Protein AF-A0A2K3LC08-F1 (afdb_monomer_lite)

pLDDT: mean 86.44, std 11.58, range [57.88, 97.12]

InterPro domains:
  IPR045003 Fasciclin-like arabinogalactan protein, group A [PTHR32077] (2-96)

Radius of gyration: 21.24 Å; chains: 1; bounding box: 31×30×83 Å

Sequence (102 aa):
AHIVREYLSPDFLRALNTYSLPTLASEIMGTSMYHLNILVGGTSAVKITTGVVEVVVKGAVYSEYLIAIYVVSKVLLPIEMFGSSDVPPPPPCRSPPPLRSG

Structure (mmCIF, N/CA/C/O backbone):
data_AF-A0A2K3LC08-F1
#
_entry.id   AF-A0A2K3LC08-F1
#
loop_
_atom_site.group_PDB
_atom_site.id
_atom_site.type_symbol
_atom_site.label_atom_id
_atom_site.label_alt_id
_atom_site.label_comp_id
_atom_site.label_asym_id
_atom_site.label_entity_id
_atom_site.label_seq_id
_atom_site.pdbx_PDB_ins_code
_atom_site.Cartn_x
_atom_site.Cartn_y
_atom_site.Cartn_z
_atom_site.occupancy
_atom_site.B_iso_or_equiv
_atom_site.auth_seq_id
_atom_site.auth_comp_id
_atom_site.auth_asym_id
_atom_site.auth_atom_id
_atom_site.pdbx_PDB_model_num
ATOM 1 N N . ALA A 1 1 ? 2.059 -10.197 -1.309 1.00 73.44 1 ALA A N 1
ATOM 2 C CA . ALA A 1 1 ? 1.476 -9.076 -0.537 1.00 73.44 1 ALA A CA 1
ATOM 3 C C . ALA A 1 1 ? 2.480 -7.929 -0.513 1.00 73.44 1 ALA A C 1
ATOM 5 O O . ALA A 1 1 ? 3.667 -8.214 -0.597 1.00 73.44 1 ALA A O 1
ATOM 6 N N . HIS A 1 2 ? 2.031 -6.674 -0.426 1.00 89.50 2 HIS A N 1
ATOM 7 C CA . HIS A 1 2 ? 2.926 -5.537 -0.181 1.00 89.50 2 HIS A CA 1
ATOM 8 C C . HIS A 1 2 ? 2.908 -5.225 1.316 1.00 89.50 2 HIS A C 1
ATOM 10 O O . HIS A 1 2 ? 1.833 -5.210 1.912 1.00 89.50 2 HIS A O 1
ATOM 16 N N . ILE A 1 3 ? 4.079 -5.022 1.915 1.00 94.12 3 ILE A N 1
ATOM 17 C CA . ILE A 1 3 ? 4.234 -4.786 3.354 1.00 94.12 3 ILE A CA 1
ATOM 18 C C . ILE A 1 3 ? 5.135 -3.568 3.529 1.00 94.12 3 ILE A C 1
ATOM 20 O O . ILE A 1 3 ? 6.169 -3.477 2.867 1.00 94.12 3 ILE A O 1
ATOM 24 N N . VAL A 1 4 ? 4.742 -2.659 4.415 1.00 94.56 4 VAL A N 1
ATOM 25 C CA . VAL A 1 4 ? 5.526 -1.495 4.845 1.00 94.56 4 VAL A CA 1
ATOM 26 C C . VAL A 1 4 ? 5.809 -1.631 6.340 1.00 94.56 4 VAL A C 1
ATOM 28 O O . VAL A 1 4 ? 5.017 -2.248 7.054 1.00 94.56 4 VAL A O 1
ATOM 31 N N . ARG A 1 5 ? 6.941 -1.104 6.821 1.00 93.06 5 ARG A N 1
ATOM 32 C CA . ARG A 1 5 ? 7.288 -1.171 8.257 1.00 93.06 5 ARG A CA 1
ATOM 33 C C . ARG A 1 5 ? 6.426 -0.274 9.129 1.00 93.06 5 ARG A C 1
ATOM 35 O O . ARG A 1 5 ? 6.294 -0.518 10.322 1.00 93.06 5 ARG A O 1
ATOM 42 N N . GLU A 1 6 ? 5.907 0.791 8.542 1.00 92.69 6 GLU A N 1
ATOM 43 C CA . GLU A 1 6 ? 5.193 1.817 9.274 1.00 92.69 6 GLU A CA 1
ATOM 44 C C . GLU A 1 6 ? 3.751 1.395 9.555 1.00 92.69 6 GLU A C 1
ATOM 46 O O . GLU A 1 6 ? 3.039 0.900 8.677 1.00 92.69 6 GLU A O 1
ATOM 51 N N . TYR A 1 7 ? 3.307 1.613 10.792 1.00 94.56 7 TYR A N 1
ATOM 52 C CA . TYR A 1 7 ? 1.908 1.449 11.152 1.00 94.56 7 TYR A CA 1
ATOM 53 C C . TYR A 1 7 ? 1.108 2.646 10.636 1.00 94.56 7 TYR A C 1
ATOM 55 O O . TYR A 1 7 ? 1.067 3.710 11.250 1.00 94.56 7 TYR A O 1
ATOM 63 N N . LEU A 1 8 ? 0.450 2.456 9.496 1.00 93.50 8 LEU A N 1
ATOM 64 C CA . LEU A 1 8 ? -0.445 3.450 8.920 1.00 93.50 8 LEU A CA 1
ATOM 65 C C . LEU A 1 8 ? -1.860 3.185 9.432 1.00 93.50 8 LEU A C 1
ATOM 67 O O . LEU A 1 8 ? -2.531 2.282 8.931 1.00 93.50 8 LEU A O 1
ATOM 71 N N . SER A 1 9 ? -2.312 3.942 10.434 1.00 94.56 9 SER A N 1
ATOM 72 C CA . SER A 1 9 ? -3.689 3.835 10.929 1.00 94.56 9 SER A CA 1
ATOM 73 C C . SER A 1 9 ? -4.699 4.347 9.885 1.00 94.56 9 SER A C 1
ATOM 75 O O . SER A 1 9 ? -4.334 5.159 9.028 1.00 94.56 9 SER A O 1
ATOM 77 N N . PRO A 1 10 ? -5.976 3.923 9.938 1.00 93.12 10 PRO A N 1
ATOM 78 C CA . PRO A 1 10 ? -6.990 4.383 8.992 1.00 93.12 10 PRO A CA 1
ATOM 79 C C . PRO A 1 10 ? -7.166 5.905 8.990 1.00 93.12 10 PRO A C 1
ATOM 81 O O . PRO A 1 10 ? -7.339 6.499 7.926 1.00 93.12 10 PRO A O 1
ATOM 84 N N . ASP A 1 11 ? -7.084 6.534 10.164 1.00 91.81 11 ASP A 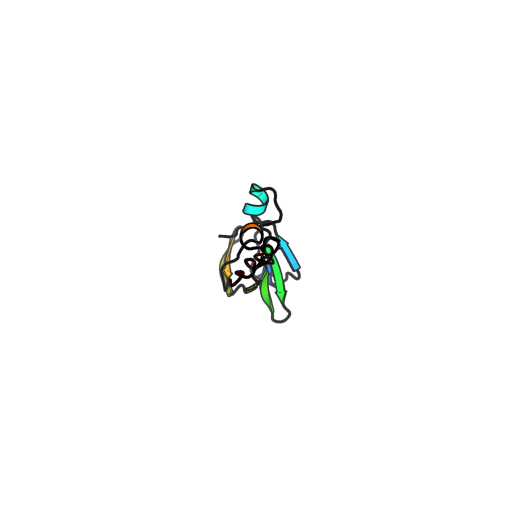N 1
ATOM 85 C CA . ASP A 1 11 ? -7.194 7.988 10.307 1.00 91.81 11 ASP A CA 1
ATOM 86 C C . ASP A 1 11 ? -5.963 8.697 9.745 1.00 91.81 11 ASP A C 1
ATOM 88 O O . ASP A 1 11 ? -6.096 9.664 8.994 1.00 91.81 11 ASP A O 1
ATOM 92 N N . PHE A 1 12 ? -4.767 8.172 10.031 1.00 90.88 12 PHE A N 1
ATOM 93 C CA . PHE A 1 12 ? -3.528 8.714 9.487 1.00 90.88 12 PHE A CA 1
ATOM 94 C C . PHE A 1 12 ? -3.508 8.622 7.960 1.00 90.88 12 PHE A C 1
ATOM 96 O O . PHE A 1 12 ? -3.268 9.627 7.298 1.00 90.88 12 PHE A O 1
ATOM 103 N N . LEU A 1 13 ? -3.861 7.464 7.387 1.00 90.62 13 LEU A N 1
ATOM 104 C CA . LEU A 1 13 ? -3.932 7.273 5.934 1.00 90.62 13 LEU A CA 1
ATOM 105 C C . LEU A 1 13 ? -4.844 8.281 5.232 1.00 90.62 13 LEU A C 1
ATOM 107 O O . LEU A 1 13 ? -4.540 8.689 4.115 1.00 90.62 13 LEU A O 1
ATOM 111 N N . ARG A 1 14 ? -5.965 8.660 5.855 1.00 89.19 14 ARG A N 1
ATOM 112 C CA . ARG A 1 14 ? -6.911 9.643 5.298 1.00 89.19 14 ARG A CA 1
ATOM 113 C C . ARG A 1 14 ? -6.417 11.082 5.414 1.00 89.19 14 ARG A C 1
ATOM 115 O O . ARG A 1 14 ? -6.873 11.927 4.652 1.00 89.19 14 ARG A O 1
ATOM 122 N N . ALA A 1 15 ? -5.522 11.353 6.361 1.00 88.25 15 ALA A N 1
ATOM 123 C CA . ALA A 1 15 ? -4.923 12.665 6.574 1.00 88.25 15 ALA A CA 1
ATOM 124 C C . ALA A 1 15 ? -3.676 12.909 5.703 1.00 88.25 15 ALA A C 1
ATOM 126 O O . ALA A 1 15 ? -3.202 14.042 5.619 1.00 88.25 15 ALA A O 1
ATOM 127 N N . LEU A 1 16 ? -3.133 11.868 5.061 1.00 86.75 16 LEU A N 1
ATOM 128 C CA . LEU A 1 16 ? -2.006 11.999 4.139 1.00 86.75 16 LEU A CA 1
ATOM 129 C C . LEU A 1 16 ? -2.397 12.818 2.904 1.00 86.75 16 LEU A C 1
ATOM 131 O O . LEU A 1 16 ? -3.527 12.756 2.436 1.00 86.75 16 LEU A O 1
ATOM 135 N N . ASN A 1 17 ? -1.433 13.541 2.334 1.00 84.81 17 ASN A N 1
ATOM 136 C CA . ASN A 1 17 ? -1.608 14.194 1.037 1.00 84.81 17 ASN A CA 1
ATOM 137 C C . ASN A 1 17 ? -0.954 13.348 -0.064 1.00 84.81 17 ASN A C 1
ATOM 139 O O . ASN A 1 17 ? -1.626 12.554 -0.718 1.00 84.81 17 ASN A O 1
ATOM 143 N N . THR A 1 18 ? 0.373 13.441 -0.179 1.00 88.50 18 THR A N 1
ATOM 144 C CA . THR A 1 18 ? 1.211 12.562 -1.003 1.00 88.50 18 THR A CA 1
ATOM 145 C C . THR A 1 18 ? 2.278 11.962 -0.106 1.00 88.50 18 THR A C 1
ATOM 147 O O . THR A 1 18 ? 2.998 12.703 0.564 1.00 88.50 18 THR A O 1
ATOM 150 N N . TYR A 1 19 ? 2.387 10.638 -0.090 1.00 92.38 19 TYR A N 1
ATOM 151 C CA . TYR A 1 19 ? 3.329 9.943 0.778 1.00 92.38 19 TYR A CA 1
ATOM 152 C C . TYR A 1 19 ? 3.915 8.718 0.077 1.00 92.38 19 TYR A C 1
ATOM 154 O O . TYR A 1 19 ? 3.180 7.820 -0.325 1.00 92.38 19 TYR A O 1
ATOM 162 N N . SER A 1 20 ? 5.236 8.700 -0.110 1.00 93.56 20 SER A N 1
ATOM 163 C CA . SER A 1 20 ? 5.955 7.582 -0.729 1.00 93.56 20 SER A CA 1
ATOM 164 C C . SER A 1 20 ? 6.653 6.766 0.345 1.00 93.56 20 SER A C 1
ATOM 166 O O . SER A 1 20 ? 7.388 7.322 1.159 1.00 93.56 20 SER A O 1
ATOM 168 N N . LEU A 1 21 ? 6.427 5.455 0.337 1.00 93.31 21 LEU A N 1
ATOM 169 C CA . LEU A 1 21 ? 6.924 4.537 1.351 1.00 93.31 21 LEU A CA 1
ATOM 170 C C . LEU A 1 21 ? 7.712 3.388 0.723 1.00 93.31 21 LEU A C 1
ATOM 172 O O . LEU A 1 21 ? 7.225 2.768 -0.233 1.00 93.31 21 LEU A O 1
ATOM 176 N N . PRO A 1 22 ? 8.889 3.042 1.276 1.00 94.81 22 PRO A N 1
ATOM 177 C CA . PRO A 1 22 ? 9.561 1.811 0.911 1.00 94.81 22 PRO A CA 1
ATOM 178 C C . PRO A 1 22 ? 8.742 0.619 1.413 1.00 94.81 22 PRO A C 1
ATOM 180 O O . PRO A 1 22 ? 8.231 0.603 2.536 1.00 94.81 22 PRO A O 1
ATOM 183 N N . THR A 1 23 ? 8.621 -0.405 0.574 1.00 94.88 23 THR A N 1
ATOM 184 C CA . THR A 1 23 ? 8.123 -1.702 1.032 1.00 94.88 23 THR A CA 1
ATOM 185 C C . THR A 1 23 ? 9.275 -2.526 1.589 1.00 94.88 23 THR A C 1
ATOM 187 O O . THR A 1 23 ? 10.442 -2.256 1.307 1.00 94.88 23 THR A O 1
ATOM 190 N N . LEU A 1 24 ? 8.965 -3.598 2.319 1.00 95.38 24 LEU A N 1
ATOM 191 C CA . LEU A 1 24 ? 9.983 -4.567 2.735 1.00 95.38 24 LEU A CA 1
ATOM 192 C C . LEU A 1 24 ? 10.766 -5.132 1.537 1.00 95.38 24 LEU A C 1
ATOM 194 O O . LEU A 1 24 ? 11.950 -5.419 1.665 1.00 95.38 24 LEU A O 1
ATOM 198 N N . ALA A 1 25 ? 10.129 -5.257 0.366 1.00 93.19 25 ALA A N 1
ATOM 199 C CA . ALA A 1 25 ? 10.814 -5.669 -0.857 1.00 93.19 25 ALA A CA 1
ATOM 200 C C . ALA A 1 25 ? 11.840 -4.619 -1.314 1.00 93.19 25 ALA A C 1
ATOM 202 O O . ALA A 1 25 ? 12.964 -4.991 -1.644 1.00 93.19 25 ALA A O 1
ATOM 203 N N . SER A 1 26 ? 11.488 -3.326 -1.271 1.00 93.94 26 SER A N 1
ATOM 204 C CA . SER A 1 26 ? 12.417 -2.223 -1.562 1.00 93.94 26 SER A CA 1
ATOM 205 C C . SER A 1 26 ? 13.658 -2.280 -0.678 1.00 93.94 26 SER A C 1
ATOM 207 O O . SER A 1 26 ? 14.779 -2.161 -1.163 1.00 93.94 26 SER A O 1
ATOM 209 N N . GLU A 1 27 ? 13.458 -2.488 0.623 1.00 94.31 27 GLU A N 1
ATOM 210 C CA . GLU A 1 27 ? 14.545 -2.516 1.600 1.00 94.31 27 GLU A CA 1
ATOM 211 C C . GLU A 1 27 ? 15.460 -3.727 1.418 1.00 94.31 27 GLU A C 1
ATOM 213 O O . GLU A 1 27 ? 16.678 -3.573 1.410 1.00 94.31 27 GLU A O 1
ATOM 218 N N . ILE A 1 28 ? 14.885 -4.924 1.249 1.00 94.19 28 ILE A N 1
ATOM 219 C CA . ILE A 1 28 ? 15.650 -6.168 1.071 1.00 94.19 28 ILE A CA 1
ATOM 220 C C . ILE A 1 28 ? 16.480 -6.112 -0.213 1.00 94.19 28 ILE A C 1
ATOM 222 O O . ILE A 1 28 ? 17.624 -6.560 -0.226 1.00 94.19 28 ILE A O 1
ATOM 226 N N . MET A 1 29 ? 15.909 -5.561 -1.284 1.00 92.44 29 MET A N 1
ATOM 227 C CA . MET A 1 29 ? 16.569 -5.465 -2.586 1.00 92.44 29 MET A CA 1
ATOM 228 C C . MET A 1 29 ? 17.454 -4.218 -2.723 1.00 92.44 29 MET A C 1
ATOM 230 O O . MET A 1 29 ? 18.164 -4.091 -3.717 1.00 92.44 29 MET A O 1
ATOM 234 N N . GLY A 1 30 ? 17.408 -3.285 -1.766 1.00 93.25 30 GLY A N 1
ATOM 235 C CA . GLY A 1 30 ? 18.155 -2.027 -1.829 1.00 93.25 30 GLY A CA 1
ATOM 236 C C . GLY A 1 30 ? 17.754 -1.130 -3.006 1.00 93.25 30 GLY A C 1
ATOM 237 O O . GLY A 1 30 ? 18.609 -0.463 -3.583 1.00 93.25 30 GLY A O 1
ATOM 238 N N . THR A 1 31 ? 16.474 -1.126 -3.392 1.00 91.88 31 THR A N 1
ATOM 239 C CA . THR A 1 31 ? 15.974 -0.415 -4.581 1.00 91.88 31 THR A CA 1
ATOM 240 C C . THR A 1 31 ? 14.670 0.327 -4.310 1.00 91.88 31 THR A C 1
ATOM 242 O O . THR A 1 31 ? 13.831 -0.132 -3.536 1.00 91.88 31 THR A O 1
ATOM 245 N N . SER A 1 32 ? 14.447 1.452 -4.992 1.00 90.06 32 SER A N 1
ATOM 246 C CA . SER A 1 32 ? 13.194 2.210 -4.894 1.00 90.06 32 SER A CA 1
ATOM 247 C C . SER A 1 32 ? 12.064 1.669 -5.780 1.00 90.06 32 SER A C 1
ATOM 249 O O . SER A 1 32 ? 10.926 2.135 -5.712 1.00 9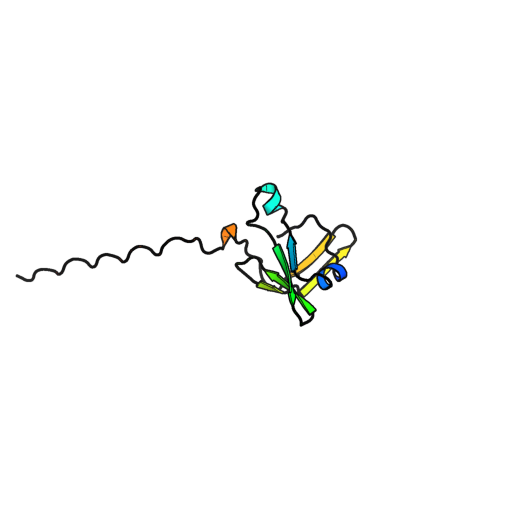0.06 32 SER A O 1
ATOM 251 N N . MET A 1 33 ? 12.343 0.636 -6.575 1.00 90.50 33 MET A N 1
ATOM 252 C CA . MET A 1 33 ? 11.445 0.117 -7.615 1.00 90.50 33 MET A CA 1
ATOM 253 C C . MET A 1 33 ? 10.236 -0.675 -7.077 1.00 90.50 33 MET A C 1
ATOM 255 O O . MET A 1 33 ? 9.362 -1.096 -7.836 1.00 90.50 33 MET A O 1
ATOM 259 N N . TYR A 1 34 ? 10.151 -0.852 -5.757 1.00 92.94 34 TYR A N 1
ATOM 260 C CA . TYR A 1 34 ? 9.006 -1.455 -5.065 1.00 92.94 34 TYR A CA 1
ATOM 261 C C . TYR A 1 34 ? 8.321 -0.477 -4.098 1.00 92.94 34 TYR A C 1
ATOM 263 O O . TYR A 1 34 ? 7.623 -0.909 -3.178 1.00 92.94 34 TYR A O 1
ATOM 271 N N . HIS A 1 35 ? 8.536 0.834 -4.249 1.00 93.81 35 HIS A N 1
ATOM 272 C CA . HIS A 1 35 ? 7.864 1.836 -3.419 1.00 93.81 35 HIS A CA 1
ATOM 273 C C . HIS A 1 35 ? 6.348 1.849 -3.648 1.00 93.81 35 HIS A C 1
ATOM 275 O O . HIS A 1 35 ? 5.859 1.619 -4.757 1.00 93.81 35 HIS A O 1
ATOM 281 N N . LEU A 1 36 ? 5.604 2.169 -2.589 1.00 93.19 36 LEU A N 1
ATOM 282 C CA . LEU A 1 36 ? 4.180 2.478 -2.665 1.00 93.19 36 LEU A CA 1
ATOM 283 C C . LEU A 1 36 ? 3.977 3.980 -2.529 1.00 93.19 36 LEU A C 1
ATOM 285 O O . LEU A 1 36 ? 4.393 4.573 -1.536 1.00 93.19 36 LEU A O 1
ATOM 289 N N . ASN A 1 37 ? 3.294 4.584 -3.500 1.00 93.06 37 ASN A N 1
ATOM 290 C CA . ASN A 1 37 ? 2.927 5.991 -3.432 1.00 93.06 37 ASN A CA 1
ATOM 291 C C . ASN A 1 37 ? 1.457 6.104 -3.049 1.00 93.06 37 ASN A C 1
ATOM 293 O O . ASN A 1 37 ? 0.578 5.681 -3.797 1.00 93.06 37 ASN A O 1
ATOM 297 N N . ILE A 1 38 ? 1.192 6.670 -1.883 1.00 93.38 38 ILE A N 1
ATOM 298 C CA . ILE A 1 38 ? -0.144 6.896 -1.349 1.00 93.38 38 ILE A CA 1
ATOM 299 C C . ILE A 1 38 ? -0.551 8.336 -1.658 1.00 93.38 38 ILE A C 1
ATOM 301 O O . ILE A 1 38 ? 0.212 9.273 -1.417 1.00 93.38 38 ILE A O 1
ATOM 305 N N . LEU A 1 39 ? -1.755 8.500 -2.195 1.00 90.12 39 LEU A N 1
ATOM 306 C CA . LEU A 1 39 ? -2.353 9.780 -2.543 1.00 90.12 39 LEU A CA 1
ATOM 307 C C . LEU A 1 39 ? -3.792 9.823 -2.030 1.00 90.12 39 LEU A C 1
ATOM 309 O O . LEU A 1 39 ? -4.585 8.936 -2.347 1.00 90.12 39 LEU A O 1
ATOM 313 N N . VAL A 1 40 ? -4.170 10.870 -1.307 1.00 84.19 40 VAL A N 1
ATOM 314 C CA . VAL A 1 40 ? -5.582 11.111 -0.979 1.00 84.19 40 VAL A CA 1
ATOM 315 C C . VAL A 1 40 ? -6.144 12.109 -1.983 1.00 84.19 40 VAL A C 1
ATOM 317 O O . VAL A 1 40 ? -5.739 13.267 -2.038 1.00 84.19 40 VAL A O 1
ATOM 320 N N . GLY A 1 41 ? -7.047 11.639 -2.846 1.00 64.81 41 GLY A N 1
ATOM 321 C CA . GLY A 1 41 ? -7.706 12.499 -3.830 1.00 64.81 41 GLY A CA 1
ATOM 322 C C . GLY A 1 41 ? -8.815 13.335 -3.187 1.00 64.81 41 GLY A C 1
ATOM 323 O O . GLY A 1 41 ? -9.424 12.900 -2.212 1.00 64.81 41 GLY A O 1
ATOM 324 N N . GLY A 1 42 ? -9.148 14.490 -3.780 1.00 57.94 42 GLY A N 1
ATOM 325 C CA . GLY A 1 42 ? -10.148 15.463 -3.287 1.00 57.94 42 GLY A CA 1
ATOM 326 C C . GLY A 1 42 ? -11.586 14.954 -3.062 1.00 57.94 42 GLY A C 1
ATOM 327 O O . GLY A 1 42 ? -12.463 15.736 -2.721 1.00 57.94 42 GLY A O 1
ATOM 328 N N . THR A 1 43 ? -11.835 13.655 -3.232 1.00 61.41 43 THR A N 1
ATOM 329 C CA . THR A 1 43 ? -13.078 12.931 -2.906 1.00 61.41 43 THR A CA 1
ATOM 330 C C . THR A 1 43 ? -12.948 12.034 -1.660 1.00 61.41 43 THR A C 1
ATOM 332 O O . THR A 1 43 ? -13.736 11.112 -1.478 1.00 61.41 43 THR A O 1
ATOM 335 N N . SER A 1 44 ? -11.957 12.279 -0.791 1.00 75.62 44 SER A N 1
ATOM 336 C CA . SER A 1 44 ? -11.698 11.547 0.471 1.00 75.62 44 SER A CA 1
ATOM 337 C C . SER A 1 44 ? -11.258 10.083 0.319 1.00 75.62 44 SER A C 1
ATOM 339 O O . SER A 1 44 ? -11.029 9.397 1.316 1.00 75.62 44 SER A O 1
ATOM 341 N N . ALA A 1 45 ? -11.115 9.585 -0.910 1.00 87.25 45 ALA A N 1
ATOM 342 C CA . ALA A 1 45 ? -10.646 8.232 -1.174 1.00 87.25 45 ALA A CA 1
ATOM 343 C C . ALA A 1 45 ? -9.111 8.159 -1.138 1.00 87.25 45 ALA A C 1
ATOM 345 O O . ALA A 1 45 ? -8.425 8.914 -1.833 1.00 87.25 45 ALA A O 1
ATOM 346 N N . VAL A 1 46 ? -8.587 7.194 -0.378 1.00 93.44 46 VAL A N 1
ATOM 347 C CA . VAL A 1 46 ? -7.158 6.860 -0.360 1.00 93.44 46 VAL A CA 1
ATOM 348 C C . VAL A 1 46 ? -6.837 6.019 -1.593 1.00 93.44 46 VAL A C 1
ATOM 350 O O . VAL A 1 46 ? -7.396 4.935 -1.799 1.00 93.44 46 VAL A O 1
ATOM 353 N N . LYS A 1 47 ? -5.935 6.528 -2.421 1.00 93.69 47 LYS A N 1
ATOM 354 C CA . LYS A 1 47 ? -5.425 5.890 -3.631 1.00 93.69 47 LYS A CA 1
ATOM 355 C C . LYS A 1 47 ? -3.970 5.499 -3.423 1.00 93.69 47 LYS A C 1
ATOM 357 O O . LYS A 1 47 ? -3.228 6.169 -2.713 1.00 93.69 47 LYS A O 1
ATOM 362 N N . ILE A 1 48 ? -3.564 4.408 -4.049 1.00 93.75 48 ILE A N 1
ATOM 363 C CA . ILE A 1 48 ? -2.183 3.942 -4.069 1.00 93.75 48 ILE A CA 1
ATOM 364 C C . ILE A 1 48 ? -1.785 3.780 -5.528 1.00 93.75 48 ILE A C 1
ATOM 366 O O . ILE A 1 48 ? -2.513 3.158 -6.301 1.00 93.75 48 ILE A O 1
ATOM 370 N N . THR A 1 49 ? -0.639 4.328 -5.905 1.00 92.06 49 THR A N 1
ATOM 371 C CA . THR A 1 49 ? -0.051 4.155 -7.229 1.00 92.06 49 THR A CA 1
ATOM 372 C C . THR A 1 49 ? 1.340 3.548 -7.129 1.00 92.06 49 THR A C 1
ATOM 374 O O . THR A 1 49 ? 2.122 3.877 -6.235 1.00 92.06 49 THR A O 1
ATOM 377 N N . THR A 1 50 ? 1.644 2.647 -8.057 1.00 90.88 50 THR A N 1
ATOM 378 C CA . THR A 1 50 ? 2.991 2.090 -8.256 1.00 90.88 50 THR A CA 1
ATOM 379 C C . THR A 1 50 ? 3.696 2.703 -9.467 1.00 90.88 50 THR A C 1
ATOM 381 O O . THR A 1 50 ? 4.801 2.294 -9.797 1.00 90.88 50 THR A O 1
ATOM 384 N N . GLY A 1 51 ? 3.048 3.638 -10.175 1.00 88.25 51 GLY A N 1
ATOM 385 C CA . GLY A 1 51 ? 3.471 4.105 -11.502 1.00 88.25 51 GLY A CA 1
ATOM 386 C C . GLY A 1 51 ? 3.007 3.202 -12.654 1.00 88.25 51 GLY A C 1
ATOM 387 O O . GLY A 1 51 ? 2.902 3.674 -13.779 1.00 88.25 51 GLY A O 1
ATOM 388 N N . VAL A 1 52 ? 2.651 1.943 -12.372 1.00 90.88 52 VAL A N 1
ATOM 389 C CA . VAL A 1 52 ? 2.056 1.004 -13.347 1.00 90.88 52 VAL A CA 1
ATOM 390 C C . VAL A 1 52 ? 0.539 0.942 -13.201 1.00 90.88 52 VAL A C 1
ATOM 392 O O . VAL A 1 52 ? -0.196 0.920 -14.185 1.00 90.88 52 VAL A O 1
ATOM 395 N N . VAL A 1 53 ? 0.057 0.896 -11.958 1.00 92.12 53 VAL A N 1
ATOM 396 C CA . VAL A 1 53 ? -1.369 0.794 -11.644 1.00 92.12 53 VAL A CA 1
ATOM 397 C C . VAL A 1 53 ? -1.741 1.770 -10.537 1.00 92.12 53 VAL A C 1
ATOM 399 O O . VAL A 1 53 ? -0.981 1.970 -9.591 1.00 92.12 5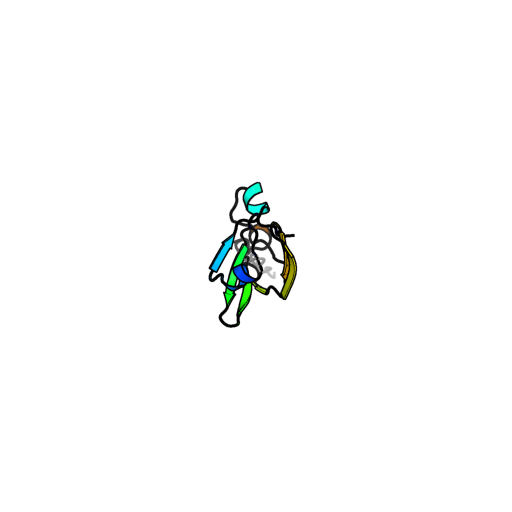3 VAL A O 1
ATOM 402 N N . GLU A 1 54 ? -2.938 2.343 -10.647 1.00 93.06 54 GLU A N 1
ATOM 403 C CA . GLU A 1 54 ? -3.602 3.089 -9.582 1.00 93.06 54 GLU A CA 1
ATOM 404 C C . GLU A 1 54 ? -4.730 2.235 -8.989 1.00 93.06 54 GLU A C 1
ATOM 406 O O . GLU A 1 54 ? -5.581 1.702 -9.712 1.00 93.06 54 GLU A O 1
ATOM 411 N N . VAL A 1 55 ? -4.742 2.097 -7.665 1.00 93.75 55 VAL A N 1
ATOM 412 C CA . VAL A 1 55 ? -5.748 1.330 -6.924 1.00 93.75 55 VAL A CA 1
ATOM 413 C C . VAL A 1 55 ? -6.355 2.172 -5.811 1.00 93.75 55 VAL A C 1
ATOM 415 O O . VAL A 1 55 ? -5.697 3.001 -5.197 1.00 93.75 55 VAL A O 1
ATOM 418 N N . VAL A 1 56 ? -7.626 1.926 -5.515 1.00 94.38 56 VAL A N 1
ATOM 419 C CA . VAL A 1 56 ? -8.338 2.523 -4.376 1.00 94.38 56 VAL A CA 1
ATOM 420 C C . VAL A 1 56 ? -8.315 1.572 -3.181 1.00 94.38 56 VAL A C 1
ATOM 422 O O . VAL A 1 56 ? -8.568 0.372 -3.358 1.00 94.38 56 VAL A O 1
ATOM 425 N N . VAL A 1 57 ? -8.061 2.104 -1.984 1.00 94.69 57 VAL A N 1
ATOM 426 C CA . VAL A 1 57 ? -8.231 1.402 -0.704 1.00 94.69 57 VAL A CA 1
ATOM 427 C C . VAL A 1 57 ? -9.721 1.339 -0.366 1.00 94.69 57 VAL A C 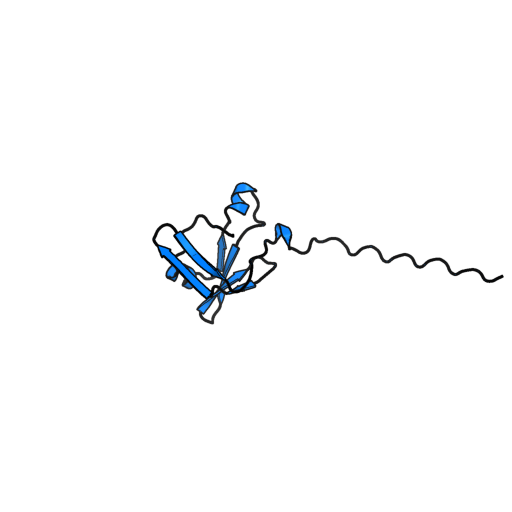1
ATOM 429 O O . VAL A 1 57 ? -10.385 2.367 -0.257 1.00 94.69 57 VAL A O 1
ATOM 432 N N . LYS A 1 58 ? -10.263 0.130 -0.202 1.00 94.31 58 LYS A N 1
ATOM 433 C CA . LYS A 1 58 ? -11.683 -0.094 0.122 1.00 94.31 58 LYS A CA 1
ATOM 434 C C . LYS A 1 58 ? -11.982 0.009 1.619 1.00 94.31 58 LYS A C 1
ATOM 436 O O . LYS A 1 58 ? -13.121 0.267 1.989 1.00 94.31 58 LYS A O 1
ATOM 441 N N . GLY A 1 59 ? -10.977 -0.200 2.466 1.00 92.88 59 GLY A N 1
ATOM 442 C CA . GLY A 1 59 ? -11.097 -0.151 3.922 1.00 92.88 59 GLY A CA 1
ATOM 443 C C . GLY A 1 59 ? -10.053 -1.025 4.613 1.00 92.88 59 GLY A C 1
ATOM 444 O O . GLY A 1 59 ? -9.324 -1.772 3.953 1.00 92.88 59 GLY A O 1
ATOM 445 N N . ALA A 1 60 ? -9.986 -0.923 5.939 1.00 94.94 60 ALA A N 1
ATOM 446 C CA . ALA A 1 60 ? -9.199 -1.824 6.773 1.00 94.94 60 ALA A CA 1
ATOM 447 C C . ALA A 1 60 ? -10.021 -3.079 7.094 1.00 94.94 60 ALA A C 1
ATOM 449 O O . ALA A 1 60 ? -11.180 -2.972 7.489 1.00 94.94 60 ALA A O 1
ATOM 450 N N . VAL A 1 61 ? -9.422 -4.258 6.937 1.00 96.62 61 VAL A N 1
ATOM 451 C CA . VAL A 1 61 ? -9.976 -5.522 7.466 1.00 96.62 61 VAL A CA 1
ATOM 452 C C . VAL A 1 61 ? -9.448 -5.834 8.861 1.00 96.62 61 VAL A C 1
ATOM 454 O O . VAL A 1 61 ? -10.041 -6.628 9.581 1.00 96.62 61 VAL A O 1
ATOM 457 N N . TYR A 1 62 ? -8.340 -5.200 9.238 1.00 97.12 62 TYR A N 1
ATOM 458 C CA . TYR A 1 62 ? -7.756 -5.263 10.567 1.00 97.12 62 TYR A CA 1
ATOM 459 C C . TYR A 1 62 ? -6.966 -3.980 10.820 1.00 97.12 62 TYR A C 1
ATOM 461 O O . TYR A 1 62 ? -6.290 -3.498 9.908 1.00 97.12 62 TYR A O 1
ATOM 469 N N . SER A 1 63 ? -7.036 -3.430 12.030 1.00 96.69 63 SER A N 1
ATOM 470 C CA . SER A 1 63 ? -6.206 -2.298 12.440 1.00 96.69 63 SER A CA 1
ATOM 471 C C . SER A 1 63 ? -6.092 -2.251 13.956 1.00 96.69 63 SER A C 1
ATOM 473 O O . SER A 1 63 ? -7.044 -1.872 14.626 1.00 96.69 63 SER A O 1
ATOM 475 N N . GLU A 1 64 ? -4.914 -2.570 14.472 1.00 95.94 64 GLU A N 1
ATOM 476 C CA . GLU A 1 64 ? -4.537 -2.383 15.874 1.00 95.94 64 GLU A CA 1
ATOM 477 C C . GLU A 1 64 ? -3.107 -1.856 15.919 1.00 95.94 64 GLU A C 1
ATOM 479 O O . GLU A 1 64 ? -2.331 -2.105 14.991 1.00 95.94 64 GLU A O 1
ATOM 484 N N . TYR A 1 65 ? -2.739 -1.128 16.977 1.00 89.62 65 TYR A N 1
ATOM 485 C CA . TYR A 1 65 ? -1.375 -0.611 17.110 1.00 89.62 65 TYR A CA 1
ATOM 486 C C . TYR A 1 65 ? -0.360 -1.743 16.874 1.00 89.62 65 TYR A C 1
ATOM 488 O O . TYR A 1 65 ? -0.467 -2.807 17.482 1.00 89.62 65 TYR A O 1
ATOM 496 N N . LEU A 1 66 ? 0.587 -1.474 15.963 1.00 92.62 66 LEU A N 1
ATOM 497 C CA . LEU A 1 66 ? 1.569 -2.354 15.300 1.00 92.62 66 LEU A CA 1
ATOM 498 C C . LEU A 1 66 ? 1.197 -2.866 13.898 1.00 92.62 66 LEU A C 1
ATOM 500 O O . LEU A 1 66 ? 2.106 -3.009 13.082 1.00 92.62 66 LEU A O 1
ATOM 504 N N . ILE A 1 67 ? -0.072 -3.130 13.569 1.00 95.31 67 ILE A N 1
ATOM 505 C CA . ILE A 1 67 ? -0.427 -3.674 12.246 1.00 95.31 67 ILE A CA 1
ATOM 506 C C . ILE A 1 67 ? -1.812 -3.238 11.755 1.00 95.31 67 ILE A C 1
ATOM 508 O O . ILE A 1 67 ? -2.828 -3.380 12.433 1.00 95.31 67 ILE A O 1
ATOM 512 N N . ALA A 1 68 ? -1.853 -2.772 10.507 1.00 96.50 68 ALA A N 1
ATOM 513 C CA . ALA A 1 68 ? -3.082 -2.519 9.769 1.00 96.50 68 ALA A CA 1
ATOM 514 C C . ALA A 1 68 ? -3.057 -3.262 8.428 1.00 96.50 68 ALA A C 1
ATOM 516 O O . ALA A 1 68 ? -2.037 -3.300 7.737 1.00 96.50 68 ALA A O 1
ATOM 517 N N . ILE A 1 69 ? -4.187 -3.867 8.064 1.00 96.88 69 ILE A N 1
ATOM 518 C CA . ILE A 1 69 ? -4.358 -4.647 6.838 1.00 96.88 69 ILE A CA 1
ATOM 519 C C . ILE A 1 69 ? -5.490 -4.023 6.034 1.00 96.88 69 ILE A C 1
ATOM 521 O O . ILE A 1 69 ? -6.626 -3.927 6.500 1.00 96.88 69 ILE A O 1
ATOM 525 N N . TYR A 1 70 ? -5.179 -3.639 4.800 1.00 95.81 70 TYR A N 1
ATOM 526 C CA . TYR A 1 70 ? -6.092 -2.930 3.914 1.00 95.81 70 TYR A CA 1
ATOM 527 C C . TYR A 1 70 ? -6.476 -3.774 2.710 1.00 95.81 70 TYR A C 1
ATOM 529 O O . TYR A 1 70 ? -5.631 -4.401 2.069 1.00 95.81 70 TYR A O 1
ATOM 537 N N . VAL A 1 71 ? -7.759 -3.734 2.363 1.00 95.62 71 VAL A N 1
ATOM 538 C CA . VAL A 1 71 ? -8.242 -4.291 1.101 1.00 95.62 71 VAL A CA 1
ATOM 539 C C . VAL A 1 71 ? -8.149 -3.217 0.033 1.00 95.62 71 VAL A C 1
ATOM 541 O O . VAL A 1 71 ? -8.622 -2.094 0.207 1.00 95.62 71 VAL A O 1
ATOM 544 N N . VAL A 1 72 ? -7.574 -3.586 -1.103 1.00 95.25 72 VAL A N 1
ATOM 545 C CA . VAL A 1 72 ? -7.467 -2.733 -2.285 1.00 95.25 72 VAL A CA 1
ATOM 546 C C . VAL A 1 72 ? -8.383 -3.233 -3.393 1.00 95.25 72 VAL A C 1
ATOM 548 O O . VAL A 1 72 ? -8.781 -4.395 -3.443 1.00 95.25 72 VAL A O 1
ATOM 551 N N . SER A 1 73 ? -8.758 -2.326 -4.285 1.00 95.50 73 SER A N 1
ATOM 552 C CA . SER A 1 73 ? -9.665 -2.618 -5.400 1.00 95.50 73 SER A CA 1
ATOM 553 C C . SER A 1 73 ? -9.076 -3.537 -6.468 1.00 95.50 73 SER A C 1
ATOM 555 O O . SER A 1 73 ? -9.846 -4.218 -7.142 1.00 95.50 73 SER A O 1
ATOM 557 N N . LYS A 1 74 ? -7.749 -3.555 -6.627 1.00 94.06 74 LYS A N 1
ATOM 558 C CA . LYS A 1 74 ? -7.022 -4.382 -7.598 1.00 94.06 74 LYS A CA 1
ATOM 559 C C . LYS A 1 74 ? -5.646 -4.760 -7.051 1.00 94.06 74 LYS A C 1
ATOM 561 O O . LYS A 1 74 ? -5.177 -4.172 -6.078 1.00 94.06 74 LYS A O 1
ATOM 566 N N . VAL A 1 75 ? -5.005 -5.732 -7.695 1.00 94.31 75 VAL A N 1
ATOM 567 C CA . VAL A 1 75 ? -3.637 -6.154 -7.375 1.00 94.31 75 VAL A CA 1
ATOM 568 C C . VAL A 1 75 ? -2.662 -5.011 -7.668 1.00 94.31 75 VAL A C 1
ATOM 570 O O . VAL A 1 75 ? -2.693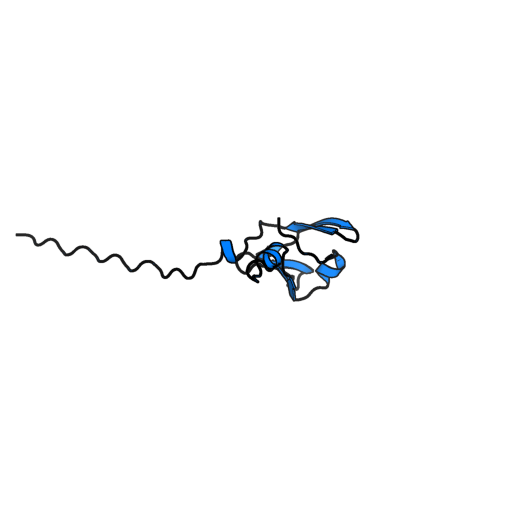 -4.424 -8.746 1.00 94.31 75 VAL A O 1
ATOM 573 N N . LEU A 1 76 ? -1.802 -4.708 -6.695 1.00 93.75 76 LEU A N 1
ATOM 574 C CA . LEU A 1 76 ? -0.675 -3.792 -6.860 1.00 93.75 76 LEU A CA 1
ATOM 575 C C . LEU A 1 76 ? 0.417 -4.478 -7.688 1.00 93.75 76 LEU A C 1
ATOM 577 O O . LEU A 1 76 ? 0.816 -5.598 -7.368 1.00 93.75 76 LEU A O 1
ATOM 581 N N . LEU A 1 77 ? 0.892 -3.799 -8.729 1.00 93.12 77 LEU A N 1
ATOM 582 C CA . LEU A 1 77 ? 1.913 -4.298 -9.649 1.00 93.12 77 LEU A CA 1
ATOM 583 C C . LEU A 1 77 ? 3.179 -3.441 -9.510 1.00 93.12 77 LEU A C 1
ATOM 585 O O . LEU A 1 77 ? 3.128 -2.261 -9.865 1.00 93.12 77 LEU A O 1
ATOM 589 N N . PRO A 1 78 ? 4.289 -3.982 -8.974 1.00 90.06 78 PRO A N 1
ATOM 590 C CA . PRO A 1 78 ? 5.546 -3.247 -8.856 1.00 90.06 78 PRO A CA 1
ATOM 591 C C . PRO A 1 78 ? 6.094 -2.787 -10.206 1.00 90.06 78 PRO A C 1
ATOM 593 O O . PRO A 1 78 ? 6.064 -3.545 -11.179 1.00 90.06 78 PRO A O 1
ATOM 596 N N . ILE A 1 79 ? 6.652 -1.577 -10.247 1.00 90.50 79 ILE A N 1
ATOM 597 C CA . ILE A 1 79 ? 7.231 -1.014 -11.471 1.00 90.50 79 ILE A CA 1
ATOM 598 C C . ILE A 1 79 ? 8.452 -1.793 -11.961 1.00 90.50 79 ILE A C 1
ATOM 600 O O . ILE A 1 79 ? 8.634 -1.909 -13.165 1.00 90.50 79 ILE A O 1
ATOM 604 N N . GLU A 1 80 ? 9.213 -2.423 -11.065 1.00 89.81 80 GLU A N 1
ATOM 605 C CA . GLU A 1 80 ? 10.334 -3.294 -11.454 1.00 89.81 80 GLU A CA 1
ATOM 606 C C . GLU A 1 80 ? 9.908 -4.459 -12.359 1.00 89.81 80 GLU A C 1
ATOM 608 O O . GLU A 1 80 ? 10.620 -4.846 -13.277 1.00 89.81 80 GLU A O 1
ATOM 613 N N . MET A 1 81 ? 8.738 -5.040 -12.088 1.00 88.69 81 MET A N 1
ATOM 614 C CA . MET A 1 81 ? 8.279 -6.266 -12.749 1.00 88.69 81 MET A CA 1
ATOM 615 C C . MET A 1 81 ? 7.338 -5.992 -13.922 1.00 88.69 81 MET A C 1
ATOM 617 O O . MET A 1 81 ? 7.251 -6.795 -14.847 1.00 88.69 81 MET A O 1
ATOM 621 N N . PHE A 1 82 ? 6.588 -4.892 -13.845 1.00 90.81 82 PHE A N 1
ATOM 622 C CA . PHE A 1 82 ? 5.480 -4.592 -14.756 1.00 90.81 82 PHE A CA 1
ATOM 623 C C . PHE A 1 82 ? 5.574 -3.202 -15.384 1.00 90.81 82 PHE A C 1
ATOM 625 O O . PHE A 1 82 ? 4.673 -2.805 -16.123 1.00 90.81 82 PHE A O 1
ATOM 632 N N . GLY A 1 83 ? 6.629 -2.445 -15.080 1.00 84.50 83 GLY A N 1
ATOM 633 C CA . GLY A 1 83 ? 6.937 -1.226 -15.806 1.00 84.50 83 GLY A CA 1
ATOM 634 C C . GLY A 1 83 ? 7.204 -1.550 -17.269 1.00 84.50 83 GLY A C 1
ATOM 635 O O . GLY A 1 83 ? 7.701 -2.628 -17.605 1.00 84.50 83 GLY A O 1
ATOM 636 N N . SER A 1 84 ? 6.870 -0.615 -18.155 1.00 72.88 84 SER A N 1
ATOM 637 C CA . SER A 1 84 ? 7.363 -0.656 -19.525 1.00 72.88 84 SER A CA 1
ATOM 638 C C . SER A 1 84 ? 8.883 -0.657 -19.457 1.00 72.88 84 SER A C 1
ATOM 640 O O . SER A 1 84 ? 9.501 0.359 -19.158 1.00 72.88 84 SER A O 1
ATOM 642 N N . SER A 1 85 ? 9.482 -1.821 -19.697 1.00 62.62 85 SER A N 1
ATOM 643 C CA . SER A 1 85 ? 10.875 -1.870 -20.093 1.00 62.62 85 SER A CA 1
ATOM 644 C C . SER A 1 85 ? 10.940 -1.028 -21.362 1.00 62.62 85 SER A C 1
ATOM 646 O O . SER A 1 85 ? 10.183 -1.297 -22.299 1.00 62.62 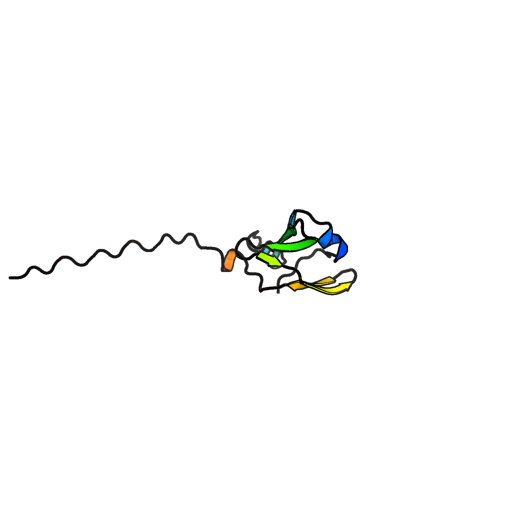85 SER A O 1
ATOM 648 N N . ASP A 1 86 ? 11.765 0.017 -21.373 1.00 59.69 86 ASP A N 1
ATOM 649 C CA . ASP A 1 86 ? 12.152 0.754 -22.579 1.00 59.69 86 ASP A CA 1
ATOM 650 C C . ASP A 1 86 ? 12.917 -0.193 -23.528 1.00 59.69 86 ASP A C 1
ATOM 652 O O . ASP A 1 86 ? 14.059 0.052 -23.905 1.00 59.69 86 ASP A O 1
ATOM 656 N N . VAL A 1 87 ? 12.324 -1.336 -23.887 1.00 57.88 87 VAL A N 1
ATOM 657 C CA . VAL A 1 87 ? 12.778 -2.172 -24.983 1.00 57.88 87 VAL A CA 1
ATOM 658 C C . VAL A 1 87 ? 12.401 -1.383 -26.224 1.00 57.88 87 VAL A C 1
ATOM 660 O O . VAL A 1 87 ? 11.206 -1.190 -26.479 1.00 57.88 87 VAL A O 1
ATOM 663 N N . PRO A 1 88 ? 13.387 -0.897 -26.996 1.00 60.31 88 PRO A N 1
ATOM 664 C CA . PRO A 1 88 ? 13.097 -0.268 -28.267 1.00 60.31 88 PRO A CA 1
ATOM 665 C C . PRO A 1 88 ? 12.232 -1.232 -29.085 1.00 60.31 88 PRO A C 1
ATOM 667 O O . PRO A 1 88 ? 12.508 -2.439 -29.066 1.00 60.31 88 PRO A O 1
ATOM 670 N N . PRO A 1 89 ? 11.194 -0.750 -29.792 1.00 65.88 89 PRO A N 1
ATOM 671 C CA . PRO A 1 89 ? 10.423 -1.618 -30.667 1.00 65.88 89 PRO A CA 1
ATOM 672 C C . PRO A 1 89 ? 11.394 -2.375 -31.586 1.00 65.88 89 PRO A C 1
ATOM 674 O O . PRO A 1 89 ? 12.379 -1.779 -32.043 1.00 65.88 89 PRO A O 1
ATOM 677 N N . PRO A 1 90 ? 11.170 -3.680 -31.838 1.00 67.00 90 PRO A N 1
ATOM 678 C CA . PRO A 1 90 ? 12.035 -4.432 -32.732 1.00 67.00 90 PRO A CA 1
ATOM 679 C C . PRO A 1 90 ? 12.137 -3.678 -34.066 1.00 67.00 90 PRO A C 1
ATOM 681 O O . PRO A 1 90 ? 11.127 -3.140 -34.537 1.00 67.00 90 PRO A O 1
ATOM 684 N N . PRO A 1 91 ? 13.339 -3.585 -34.666 1.00 75.25 91 PRO A N 1
ATOM 685 C CA . PRO A 1 91 ? 13.508 -2.864 -35.916 1.00 75.25 91 PRO A CA 1
ATOM 686 C C . PRO A 1 91 ? 12.533 -3.425 -36.962 1.00 75.25 91 PRO A C 1
ATOM 688 O O . PRO A 1 91 ? 12.314 -4.641 -36.989 1.00 75.25 91 PRO A O 1
ATOM 691 N N . PRO A 1 92 ? 11.941 -2.573 -37.820 1.00 74.62 92 PRO A N 1
ATOM 692 C CA . PRO A 1 92 ? 11.007 -3.031 -38.838 1.00 74.62 92 PRO A CA 1
ATOM 693 C C . PRO A 1 92 ? 11.668 -4.134 -39.669 1.00 74.62 92 PRO A C 1
ATOM 695 O O . PRO A 1 92 ? 12.787 -3.963 -40.165 1.00 74.62 92 PRO A O 1
ATOM 698 N N . CYS A 1 93 ? 10.996 -5.283 -39.792 1.00 69.12 93 CYS A N 1
ATOM 699 C CA . CYS A 1 93 ? 11.478 -6.384 -40.616 1.00 69.12 93 CYS A CA 1
ATOM 700 C C . CYS A 1 93 ? 11.758 -5.856 -42.026 1.00 69.12 93 CYS A C 1
ATOM 702 O O . CYS A 1 93 ? 10.876 -5.283 -42.668 1.00 69.12 93 CYS A O 1
ATOM 704 N N . ARG A 1 94 ? 12.992 -6.041 -42.511 1.00 65.94 94 ARG A N 1
ATOM 705 C CA . ARG A 1 94 ? 13.337 -5.723 -43.898 1.00 65.94 94 ARG A CA 1
ATOM 706 C C . ARG A 1 94 ? 12.431 -6.561 -44.797 1.00 65.94 94 ARG A C 1
ATOM 708 O O . ARG A 1 94 ? 12.448 -7.787 -44.708 1.00 65.94 94 ARG A O 1
ATOM 715 N N . SER A 1 95 ? 11.635 -5.900 -45.632 1.00 66.25 95 SER A N 1
ATOM 716 C CA . SER A 1 95 ? 10.839 -6.563 -46.660 1.00 66.25 95 SER A CA 1
ATOM 717 C C . SER A 1 95 ? 11.759 -7.433 -47.526 1.00 66.25 95 SER A C 1
ATOM 719 O O . SER A 1 95 ? 12.820 -6.942 -47.933 1.00 66.25 95 SER A O 1
ATOM 721 N N . PRO A 1 96 ? 11.402 -8.698 -47.810 1.00 70.75 96 PRO A N 1
ATOM 722 C CA . PRO A 1 96 ? 12.193 -9.530 -48.705 1.00 70.75 96 PRO A CA 1
ATOM 723 C C . PRO A 1 96 ? 12.315 -8.853 -50.083 1.00 70.75 96 PRO A C 1
ATOM 725 O O . PRO A 1 96 ? 11.373 -8.182 -50.518 1.00 70.75 96 PRO A O 1
ATOM 728 N N . PRO A 1 97 ? 13.474 -8.972 -50.758 1.00 71.00 97 PRO A N 1
ATOM 729 C CA . PRO A 1 97 ? 13.686 -8.346 -52.056 1.00 71.00 97 PRO A CA 1
ATOM 730 C C . PRO A 1 97 ? 12.665 -8.870 -53.080 1.00 71.00 97 PRO A C 1
ATOM 732 O O . PRO A 1 97 ? 12.287 -10.043 -53.015 1.00 71.00 97 PRO A O 1
ATOM 735 N N . PRO A 1 98 ? 12.211 -8.025 -54.024 1.00 70.25 98 PRO A N 1
ATOM 736 C CA . PRO A 1 98 ? 11.236 -8.437 -55.023 1.00 70.25 98 PRO A CA 1
ATOM 737 C C . PRO A 1 98 ? 11.798 -9.582 -55.870 1.00 70.25 98 PRO A C 1
ATOM 739 O O . PRO A 1 98 ? 12.937 -9.533 -56.341 1.00 70.25 98 PRO A O 1
ATOM 742 N N . LEU A 1 99 ? 10.982 -10.620 -56.057 1.00 67.88 99 LEU A N 1
ATOM 743 C CA . LEU A 1 99 ? 11.324 -11.766 -56.888 1.00 67.88 99 LEU A CA 1
ATOM 744 C C . LEU A 1 99 ? 11.426 -11.300 -58.347 1.00 67.88 99 LEU A C 1
ATOM 746 O O . LEU A 1 99 ? 10.460 -10.793 -58.917 1.00 67.88 99 LEU A O 1
ATOM 750 N N . ARG A 1 100 ? 12.608 -11.444 -58.949 1.00 61.44 100 ARG A N 1
ATOM 751 C CA . ARG A 1 100 ? 12.837 -11.125 -60.361 1.00 61.44 100 ARG A CA 1
ATOM 752 C C . ARG A 1 100 ? 12.089 -12.151 -61.218 1.00 61.44 100 ARG A C 1
ATOM 754 O O . ARG A 1 100 ? 12.515 -13.301 -61.278 1.00 61.44 100 ARG A O 1
ATOM 761 N N . SER A 1 101 ? 10.991 -11.745 -61.859 1.00 65.00 101 SER A N 1
ATOM 762 C CA . SER A 1 101 ? 10.358 -12.559 -62.903 1.00 65.00 101 SER A CA 1
ATOM 763 C C . SER A 1 101 ? 11.285 -12.594 -64.114 1.00 65.00 101 SER A C 1
ATOM 765 O O . SER A 1 101 ? 11.692 -11.537 -64.607 1.00 65.00 101 SER A O 1
ATOM 767 N N . GLY A 1 102 ? 11.664 -13.804 -64.523 1.00 61.41 102 GLY A N 1
ATOM 768 C CA . GLY A 1 102 ? 12.207 -14.072 -65.854 1.00 61.41 102 GLY A CA 1
ATOM 769 C C . GLY A 1 102 ? 11.110 -14.122 -66.904 1.00 61.41 102 GLY A C 1
ATOM 770 O O . GLY A 1 102 ? 9.919 -14.048 -66.510 1.00 61.41 102 GLY A O 1
#

Secondary structure (DSSP, 8-state):
----SS---HHHHHH-SEEEE--HHHHHHT-GGG-EEEEE-TTS-EEEE-SS-EEEEEEEEEEETTEEEEEESS----HHHHS----PPPPPPPPPPPP---

Foldseek 3Di:
DWAFQDQQAPVNLLVDAWDKGDTPVCVVVVHSQQIWIWHQDPVSWIWIDQVQDIWTWPDWPDHDPRDTHTDIPDDHDGCVGRNPDVPPPDPPPDDPDDDDDD

Organism: Trifolium pratense (NCBI:txid57577)